Protein AF-A0A0R1RAK2-F1 (afdb_monomer_lite)

Sequence (147 aa):
MSTGKPKYICSAWFAIHRVLRYDESNNEKALLSGGGKMSERVFQYPFDKIYQLYLQKVTKKGRTQAELDNVLSWLTGYEQEILHASELPLQDFFAQAKMSPQATLITGVVCGVRVEKLEDPLMRQIREMDKVVDELAKGKAIEKIKR

Organism: NCBI:txid1423769

Structure (mmCIF, N/CA/C/O backbone):
data_AF-A0A0R1RAK2-F1
#
_entry.id   AF-A0A0R1RAK2-F1
#
loop_
_atom_site.group_PDB
_atom_site.id
_atom_site.type_symbol
_atom_site.label_atom_id
_atom_si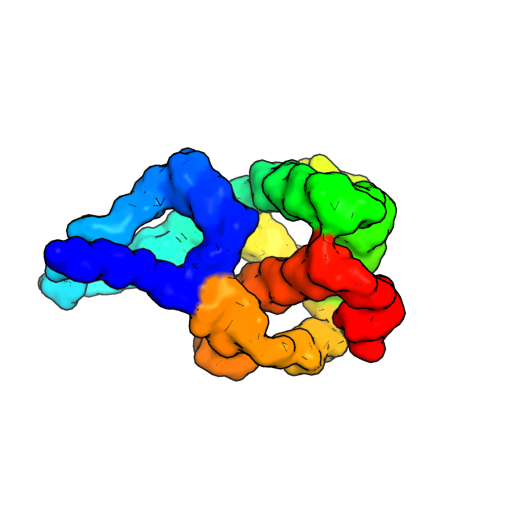te.label_alt_id
_atom_site.label_comp_id
_atom_site.label_asym_id
_atom_site.label_entity_id
_atom_site.label_seq_id
_atom_site.pdbx_PDB_ins_code
_atom_site.Cartn_x
_atom_site.Cartn_y
_atom_site.Cartn_z
_atom_site.occupancy
_atom_site.B_iso_or_equiv
_atom_site.auth_seq_id
_atom_site.auth_comp_id
_atom_site.auth_asym_id
_atom_site.auth_atom_id
_atom_site.pdbx_PDB_model_num
ATOM 1 N N . MET A 1 1 ? -29.084 -1.451 -23.886 1.00 35.59 1 MET A N 1
ATOM 2 C CA . MET A 1 1 ? -27.763 -2.011 -24.249 1.00 35.59 1 MET A CA 1
ATOM 3 C C . MET A 1 1 ? -26.904 -2.018 -22.999 1.00 35.59 1 MET A C 1
ATOM 5 O O . MET A 1 1 ? -26.628 -0.961 -22.449 1.00 35.59 1 MET A O 1
ATOM 9 N N . SER A 1 2 ? -26.633 -3.211 -22.472 1.00 31.66 2 SER A N 1
ATOM 10 C CA . SER A 1 2 ? -25.972 -3.422 -21.182 1.00 31.66 2 SER A CA 1
ATOM 11 C C . SER A 1 2 ? -24.512 -2.984 -21.268 1.00 31.66 2 SER A C 1
ATOM 13 O O . SER A 1 2 ? -23.695 -3.683 -21.861 1.00 31.66 2 SER A O 1
ATOM 15 N N . THR A 1 3 ? -24.177 -1.829 -20.691 1.00 36.69 3 THR A N 1
ATOM 16 C CA . THR A 1 3 ? -22.788 -1.401 -20.497 1.00 36.69 3 THR A CA 1
ATOM 17 C C . THR A 1 3 ? -22.180 -2.257 -19.390 1.00 36.69 3 THR A C 1
ATOM 19 O O . THR A 1 3 ? -22.186 -1.917 -18.207 1.00 36.69 3 THR A O 1
ATOM 22 N N . GLY A 1 4 ? -21.716 -3.446 -19.779 1.00 37.47 4 GLY A N 1
ATOM 23 C CA . GLY A 1 4 ? -20.958 -4.335 -18.913 1.00 37.47 4 GLY A CA 1
ATOM 24 C C . GLY A 1 4 ? -19.707 -3.610 -18.443 1.00 37.47 4 GLY A C 1
ATOM 25 O O . GLY A 1 4 ? -18.754 -3.463 -19.200 1.00 37.47 4 GLY A O 1
ATOM 26 N N . LYS A 1 5 ? -19.728 -3.121 -17.200 1.00 36.28 5 LYS A N 1
ATOM 27 C CA . LYS A 1 5 ? -18.541 -2.566 -16.553 1.00 36.28 5 LYS A CA 1
ATOM 28 C C . LYS A 1 5 ? -17.424 -3.623 -16.601 1.00 36.28 5 LYS A C 1
ATOM 30 O O . LYS A 1 5 ? -17.705 -4.786 -16.290 1.00 36.28 5 LYS A O 1
ATOM 35 N N . PRO A 1 6 ? -16.184 -3.246 -16.946 1.00 37.56 6 PRO A N 1
ATOM 36 C CA . PRO A 1 6 ? -15.047 -4.156 -16.910 1.00 37.56 6 PRO A CA 1
ATOM 37 C C . PRO A 1 6 ? -14.929 -4.751 -15.510 1.00 37.56 6 PRO A C 1
ATOM 39 O O . PRO A 1 6 ? -14.972 -4.041 -14.502 1.00 37.56 6 PRO A O 1
ATOM 42 N N . LYS A 1 7 ? -14.819 -6.077 -15.442 1.00 42.16 7 LYS A N 1
ATOM 43 C CA . LYS A 1 7 ? -14.961 -6.867 -14.212 1.00 42.16 7 LYS A CA 1
ATOM 44 C C . LYS A 1 7 ? -13.806 -6.709 -13.208 1.00 42.16 7 LYS A C 1
ATOM 46 O O . LYS A 1 7 ? -13.792 -7.450 -12.231 1.00 42.16 7 LYS A O 1
ATOM 51 N N . TYR A 1 8 ? -12.874 -5.765 -13.395 1.00 45.25 8 TYR A N 1
ATOM 52 C CA . TYR A 1 8 ? -11.555 -5.841 -12.752 1.00 45.25 8 TYR A CA 1
ATOM 53 C C . TYR A 1 8 ? -11.008 -4.584 -12.040 1.00 45.25 8 TYR A C 1
ATOM 55 O O . TYR A 1 8 ? -9.802 -4.474 -11.828 1.00 45.25 8 TYR A O 1
ATOM 63 N N . ILE A 1 9 ? -11.835 -3.607 -11.650 1.00 45.06 9 ILE A N 1
ATOM 64 C CA . ILE A 1 9 ? -11.293 -2.294 -11.246 1.00 45.06 9 ILE A CA 1
ATOM 65 C C . ILE A 1 9 ? -11.609 -1.964 -9.772 1.00 45.06 9 ILE A C 1
ATOM 67 O O . ILE A 1 9 ? -12.757 -1.719 -9.404 1.00 45.06 9 ILE A O 1
ATOM 71 N N . CYS A 1 10 ? -10.572 -1.962 -8.914 1.00 53.81 10 CYS A N 1
ATOM 72 C CA . CYS A 1 10 ? -10.606 -1.413 -7.544 1.00 53.81 10 CYS A CA 1
ATOM 73 C C . CYS A 1 10 ? -11.116 0.020 -7.577 1.00 53.81 10 CYS A C 1
ATOM 75 O O . CYS A 1 10 ? -10.747 0.737 -8.486 1.00 53.81 10 CYS A O 1
ATOM 77 N N . SER A 1 11 ? -11.787 0.534 -6.555 1.00 51.62 11 SER A N 1
ATOM 78 C CA . SER A 1 11 ? -12.101 1.971 -6.485 1.00 51.62 11 SER A CA 1
ATOM 79 C C . SER A 1 11 ? -10.857 2.877 -6.396 1.00 51.62 11 SER A C 1
ATOM 81 O O . SER A 1 11 ? -10.885 3.974 -6.949 1.00 51.62 11 SER A O 1
ATOM 83 N N . ALA A 1 12 ? -9.756 2.411 -5.789 1.00 55.34 12 ALA A N 1
ATOM 84 C CA . ALA A 1 12 ? -8.458 3.102 -5.839 1.00 55.34 12 ALA A CA 1
ATOM 85 C C . ALA A 1 12 ? -7.870 3.051 -7.258 1.00 55.34 12 ALA A C 1
ATOM 87 O O . ALA A 1 12 ? -7.593 4.088 -7.840 1.00 55.34 12 ALA A O 1
ATOM 88 N N . TRP A 1 13 ? -7.827 1.864 -7.866 1.00 58.91 13 TRP A N 1
ATOM 89 C CA . TRP A 1 13 ? -7.456 1.657 -9.269 1.00 58.91 13 TRP A CA 1
ATOM 90 C C . TRP A 1 13 ? -8.362 2.380 -10.275 1.00 58.91 13 TRP A C 1
ATOM 92 O O . TRP A 1 13 ? -7.907 2.721 -11.350 1.00 58.91 13 TRP A O 1
ATOM 102 N N . PHE A 1 14 ? -9.627 2.649 -9.943 1.00 55.66 14 PHE A N 1
ATOM 103 C CA . PHE A 1 14 ? -10.578 3.405 -10.762 1.00 55.66 14 PHE A CA 1
ATOM 104 C C . PHE A 1 14 ? -10.273 4.898 -10.674 1.00 55.66 14 PHE A C 1
ATOM 106 O O . PHE A 1 14 ? -10.386 5.603 -11.669 1.00 55.66 14 PHE A O 1
ATOM 113 N N . ALA A 1 15 ? -9.873 5.386 -9.494 1.00 53.16 15 ALA A N 1
ATOM 114 C CA . ALA A 1 15 ? -9.357 6.740 -9.327 1.00 53.16 15 ALA A CA 1
ATOM 115 C C . ALA A 1 15 ? -8.004 6.900 -10.038 1.00 53.16 15 ALA A C 1
ATOM 117 O O . ALA A 1 15 ? -7.839 7.859 -10.781 1.00 53.16 15 ALA A O 1
ATOM 118 N N . ILE A 1 16 ? -7.110 5.913 -9.915 1.00 54.78 16 ILE A N 1
ATOM 119 C CA . ILE A 1 16 ? -5.848 5.819 -10.661 1.00 54.78 16 ILE A CA 1
ATOM 120 C C . ILE A 1 16 ? -6.131 5.781 -12.174 1.00 54.78 16 ILE A C 1
ATOM 122 O O . ILE A 1 16 ? -5.623 6.631 -12.883 1.00 54.78 16 ILE A O 1
ATOM 126 N N . HIS A 1 17 ? -7.024 4.919 -12.681 1.00 53.03 17 HIS A N 1
ATOM 127 C CA . HIS A 1 17 ? -7.443 4.855 -14.097 1.00 53.03 17 HIS A CA 1
ATOM 128 C C . HIS A 1 17 ? -8.072 6.162 -14.595 1.00 53.03 17 HIS A C 1
ATOM 130 O O . HIS A 1 17 ? -7.806 6.580 -15.722 1.00 53.03 17 HIS A O 1
ATOM 136 N N . ARG A 1 18 ? -8.914 6.807 -13.776 1.00 50.28 18 ARG A N 1
ATOM 137 C CA . ARG A 1 18 ? -9.575 8.076 -14.113 1.00 50.28 18 ARG A CA 1
ATOM 138 C C . ARG A 1 18 ? -8.570 9.227 -14.186 1.00 50.28 18 ARG A C 1
ATOM 140 O O . ARG A 1 18 ? -8.702 10.068 -15.067 1.00 50.28 18 ARG A O 1
ATOM 147 N N . VAL A 1 19 ? -7.578 9.248 -13.295 1.00 42.50 19 VAL A N 1
ATOM 148 C CA . VAL A 1 19 ? -6.462 10.209 -13.315 1.00 42.50 19 VAL A CA 1
ATOM 149 C C . VAL A 1 19 ? -5.474 9.884 -14.446 1.00 42.50 19 VAL A C 1
ATOM 151 O O . VAL A 1 19 ? -4.931 10.799 -15.054 1.00 42.50 19 VAL A O 1
ATOM 154 N N . LEU A 1 20 ? -5.298 8.606 -14.795 1.00 42.88 20 LEU A N 1
ATOM 155 C CA . LEU A 1 20 ? -4.346 8.132 -15.805 1.00 42.88 20 LEU A CA 1
ATOM 156 C C . LEU A 1 20 ? -4.862 8.089 -17.250 1.00 42.88 20 LEU A C 1
ATOM 158 O O . LEU A 1 20 ? -4.080 7.756 -18.137 1.00 42.88 20 LEU A O 1
ATOM 162 N N . ARG A 1 21 ? -6.144 8.390 -17.518 1.00 43.50 21 ARG A N 1
ATOM 163 C CA . ARG A 1 21 ? -6.789 8.142 -18.830 1.00 43.50 21 ARG A CA 1
ATOM 164 C C . ARG A 1 21 ? -6.396 6.770 -19.411 1.00 43.50 21 ARG A C 1
ATOM 166 O O . ARG A 1 21 ? -5.935 6.671 -20.548 1.00 43.50 21 ARG A O 1
ATOM 173 N N . TYR A 1 22 ? -6.557 5.704 -18.628 1.00 43.03 22 TYR A N 1
ATOM 174 C CA . TYR A 1 22 ? -6.423 4.349 -19.162 1.00 43.03 22 TYR A CA 1
ATOM 175 C C . TYR A 1 22 ? -7.641 4.061 -20.049 1.00 43.03 22 TYR A C 1
ATOM 177 O O . TYR A 1 22 ? -8.718 3.719 -19.561 1.00 43.03 22 TYR A O 1
ATOM 185 N N . ASP A 1 23 ? -7.492 4.305 -21.346 1.00 37.62 23 ASP A N 1
ATOM 186 C CA . ASP A 1 23 ? -8.520 4.042 -22.344 1.00 37.62 23 ASP A CA 1
ATOM 187 C C . ASP A 1 23 ? -8.526 2.548 -22.698 1.00 37.62 23 ASP A C 1
ATOM 189 O O . ASP A 1 23 ? -7.694 2.068 -23.469 1.00 37.62 23 ASP A O 1
ATOM 193 N N . GLU A 1 24 ? -9.462 1.798 -22.113 1.00 45.72 24 GLU A N 1
ATOM 194 C CA . GLU A 1 24 ? -9.700 0.391 -22.461 1.00 45.72 24 GLU A CA 1
ATOM 195 C C . GLU A 1 24 ? -10.152 0.208 -23.924 1.00 45.72 24 GLU A C 1
ATOM 197 O O . GLU A 1 24 ? -9.999 -0.886 -24.468 1.00 45.72 24 GLU A O 1
ATOM 202 N N . SER A 1 25 ? -10.664 1.253 -24.591 1.00 37.72 25 SER A N 1
ATOM 203 C CA . SER A 1 25 ? -11.211 1.151 -25.953 1.00 37.72 25 SER A CA 1
ATOM 204 C C . SER A 1 25 ? -10.151 1.083 -27.059 1.00 37.72 25 SER A C 1
ATOM 206 O O . SER A 1 25 ? -10.474 0.753 -28.198 1.00 37.72 25 SER A O 1
ATOM 208 N N . ASN A 1 26 ? -8.871 1.300 -26.738 1.00 40.31 26 ASN A N 1
ATOM 209 C CA . ASN A 1 26 ? -7.781 1.216 -27.717 1.00 40.31 26 ASN A CA 1
ATOM 210 C C . ASN A 1 26 ? -7.122 -0.176 -27.803 1.00 40.31 26 ASN A C 1
ATOM 212 O O . ASN A 1 26 ? -6.194 -0.376 -28.588 1.00 40.31 26 ASN A O 1
ATOM 216 N N . ASN A 1 27 ? -7.591 -1.154 -27.016 1.00 45.84 27 ASN A N 1
ATOM 217 C CA . ASN A 1 27 ? -6.988 -2.491 -26.975 1.00 45.84 27 ASN A CA 1
ATOM 218 C C . ASN A 1 27 ? -7.465 -3.420 -28.109 1.00 45.84 27 ASN A C 1
ATOM 220 O O . ASN A 1 27 ? -6.762 -4.357 -28.473 1.00 45.84 27 ASN A O 1
ATOM 224 N N . GLU A 1 28 ? -8.611 -3.152 -28.742 1.00 42.09 28 GLU A N 1
ATOM 225 C CA . GLU A 1 28 ? -9.107 -4.040 -29.807 1.00 42.09 28 GLU A CA 1
ATOM 226 C C . GLU A 1 28 ? -8.311 -3.898 -31.122 1.00 42.09 28 GLU A C 1
ATOM 228 O O . GLU A 1 28 ? -8.270 -4.823 -31.929 1.00 42.09 28 GLU A O 1
ATOM 233 N N . LYS A 1 29 ? -7.578 -2.787 -31.314 1.00 39.28 29 LYS A N 1
ATOM 234 C CA . LYS A 1 29 ? -6.667 -2.589 -32.462 1.00 39.28 29 LYS A CA 1
ATOM 235 C C . LYS A 1 29 ? -5.195 -2.923 -32.187 1.00 39.28 29 LYS A C 1
ATOM 237 O O . LYS A 1 29 ? -4.410 -2.958 -33.132 1.00 39.28 29 LYS A O 1
ATOM 242 N N . ALA A 1 30 ? -4.805 -3.192 -30.940 1.00 37.25 30 ALA A N 1
ATOM 243 C CA . ALA A 1 30 ? -3.409 -3.457 -30.568 1.00 37.25 30 ALA A CA 1
ATOM 244 C C . ALA A 1 30 ? -2.998 -4.940 -30.692 1.00 37.25 30 ALA A C 1
ATOM 246 O O . ALA A 1 30 ? -1.815 -5.262 -30.608 1.00 37.25 30 ALA A O 1
ATOM 247 N N . LEU A 1 31 ? -3.948 -5.848 -30.934 1.00 43.91 31 LEU A N 1
ATOM 248 C CA . LEU A 1 31 ? -3.695 -7.294 -30.986 1.00 43.91 31 LEU A CA 1
ATOM 249 C C . LEU A 1 31 ? -3.081 -7.798 -32.304 1.00 43.91 31 LEU A C 1
ATOM 251 O O . LEU A 1 31 ? -2.710 -8.964 -32.387 1.00 43.91 31 LEU A O 1
ATOM 255 N N . LEU A 1 32 ? -2.923 -6.941 -33.319 1.00 44.16 32 LEU A N 1
ATOM 256 C CA . LEU A 1 32 ? -2.373 -7.336 -34.625 1.00 44.16 32 LEU A CA 1
ATOM 257 C C . LEU A 1 32 ? -0.929 -6.869 -34.878 1.00 44.16 32 LEU A C 1
ATOM 259 O O . LEU A 1 32 ? -0.415 -7.059 -35.975 1.00 44.16 32 LEU A O 1
ATOM 263 N N . SER A 1 33 ? -0.240 -6.298 -33.885 1.00 36.50 33 SER A N 1
ATOM 264 C CA . SER A 1 33 ? 1.170 -5.910 -34.036 1.00 36.50 33 SER A CA 1
ATOM 265 C C . SER A 1 33 ? 1.922 -5.938 -32.699 1.00 36.50 33 SER A C 1
ATOM 267 O O . SER A 1 33 ? 1.978 -4.931 -32.003 1.00 36.50 33 SER A O 1
ATOM 269 N N . GLY A 1 34 ? 2.514 -7.093 -32.373 1.00 37.97 34 GLY A N 1
ATOM 270 C CA . GLY A 1 34 ? 3.684 -7.284 -31.496 1.00 37.97 34 GLY A CA 1
ATOM 271 C C . GLY A 1 34 ? 3.856 -6.408 -30.238 1.00 37.97 34 GLY A C 1
ATOM 272 O O . GLY A 1 34 ? 4.356 -5.292 -30.324 1.00 37.97 34 GLY A O 1
ATOM 273 N N . GLY A 1 35 ? 3.612 -7.000 -29.059 1.00 36.03 35 GLY A N 1
ATOM 274 C CA . GLY A 1 35 ? 4.324 -6.688 -27.804 1.00 36.03 35 GLY A CA 1
ATOM 275 C C . GLY A 1 35 ? 3.770 -5.576 -26.888 1.00 36.03 35 GLY A C 1
ATOM 276 O O . GLY A 1 35 ? 4.046 -4.397 -27.074 1.00 36.03 35 GLY A O 1
ATOM 277 N N . GLY A 1 36 ? 3.070 -5.970 -25.815 1.00 43.22 36 GLY A N 1
ATOM 278 C CA . GLY A 1 36 ? 3.431 -5.605 -24.428 1.00 43.22 36 GLY A CA 1
ATOM 279 C C . GLY A 1 36 ? 3.295 -4.176 -23.863 1.00 43.22 36 GLY A C 1
ATOM 280 O O . GLY A 1 36 ? 3.750 -3.966 -22.750 1.00 43.22 36 GLY A O 1
ATOM 281 N N . LYS A 1 37 ? 2.680 -3.183 -24.519 1.00 43.56 37 LYS A N 1
ATOM 282 C CA . LYS A 1 37 ? 2.801 -1.766 -24.067 1.00 43.56 37 LYS A CA 1
ATOM 283 C C . LYS A 1 37 ? 1.882 -1.265 -22.931 1.00 43.56 37 LYS A C 1
ATOM 285 O O . LYS A 1 37 ? 2.060 -0.138 -22.468 1.00 43.56 37 LYS A O 1
ATOM 290 N N . MET A 1 38 ? 0.875 -2.021 -22.484 1.00 41.88 38 MET A N 1
ATOM 291 C CA . MET A 1 38 ? -0.128 -1.499 -21.526 1.00 41.88 38 MET A CA 1
ATOM 292 C C . MET A 1 38 ? 0.157 -1.823 -20.051 1.00 41.88 38 MET A C 1
ATOM 294 O O . MET A 1 38 ? -0.278 -1.063 -19.186 1.00 41.88 38 MET A O 1
ATOM 298 N N . S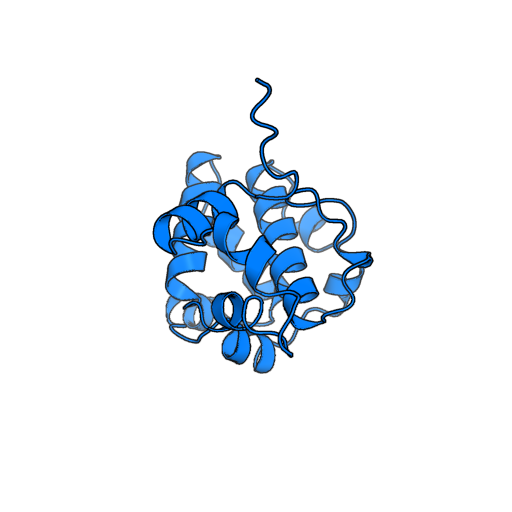ER A 1 39 ? 0.893 -2.899 -19.754 1.00 53.97 39 SER A N 1
ATOM 299 C CA . SER A 1 39 ? 1.400 -3.198 -18.403 1.00 53.97 39 SER A CA 1
ATOM 300 C C . SER A 1 39 ? 2.517 -2.229 -18.003 1.00 53.97 39 SER A C 1
ATOM 302 O O . SER A 1 39 ? 2.524 -1.725 -16.885 1.00 53.97 39 SER A O 1
ATOM 304 N N . GLU A 1 40 ? 3.378 -1.852 -18.951 1.00 58.31 40 GLU A N 1
ATOM 305 C CA . GLU A 1 40 ? 4.505 -0.936 -18.722 1.00 58.31 40 GLU A CA 1
ATOM 306 C C . GLU A 1 40 ? 4.071 0.434 -18.177 1.00 58.31 40 GLU A C 1
ATOM 308 O O . GLU A 1 40 ? 4.703 0.975 -17.274 1.00 58.31 40 GLU A O 1
ATOM 313 N N . ARG A 1 41 ? 2.947 0.988 -18.652 1.00 65.94 41 ARG A N 1
ATOM 314 C CA . ARG A 1 41 ? 2.451 2.296 -18.176 1.00 65.94 41 ARG A CA 1
ATOM 315 C C . ARG A 1 41 ? 2.017 2.283 -16.717 1.00 65.94 41 ARG A C 1
ATOM 317 O O . ARG A 1 41 ? 2.141 3.294 -16.035 1.00 65.94 41 ARG A O 1
ATOM 324 N N . VAL A 1 42 ? 1.482 1.156 -16.257 1.00 68.38 42 VAL A N 1
ATOM 325 C CA . VAL A 1 42 ? 1.083 0.979 -14.860 1.00 68.38 42 VAL A CA 1
ATOM 326 C C . VAL A 1 42 ? 2.319 0.966 -13.964 1.00 68.38 42 VAL A C 1
ATOM 328 O O . VAL A 1 42 ? 2.318 1.584 -12.905 1.00 68.38 42 VAL A O 1
ATOM 331 N N . PHE A 1 43 ? 3.385 0.306 -14.412 1.00 79.38 43 PHE A N 1
ATOM 332 C CA . PHE A 1 43 ? 4.629 0.171 -13.660 1.00 79.38 43 PHE A CA 1
ATOM 333 C C . PHE A 1 43 ? 5.401 1.487 -13.522 1.00 79.38 43 PHE A C 1
ATOM 335 O O . PHE A 1 43 ? 6.112 1.680 -12.543 1.00 79.38 43 PHE A O 1
ATOM 342 N N . GLN A 1 44 ? 5.220 2.411 -14.464 1.00 82.81 44 GLN A N 1
ATOM 343 C CA . GLN A 1 44 ? 5.855 3.731 -14.453 1.00 82.81 44 GLN A CA 1
ATOM 344 C C . GLN A 1 44 ? 5.109 4.766 -13.598 1.00 82.81 44 GLN A C 1
ATOM 346 O O . GLN A 1 44 ? 5.514 5.925 -13.534 1.00 82.81 44 GLN A O 1
ATOM 351 N N . TYR A 1 45 ? 4.000 4.390 -12.953 1.00 82.31 45 TYR A N 1
ATOM 352 C CA . TYR A 1 45 ? 3.239 5.350 -12.166 1.00 82.31 45 TYR A CA 1
ATOM 353 C C . TYR A 1 45 ? 3.947 5.680 -10.841 1.00 82.31 45 TYR A C 1
ATOM 355 O O . TYR A 1 45 ? 4.369 4.745 -10.154 1.00 82.31 45 TYR A O 1
ATOM 363 N N . PRO A 1 46 ? 4.045 6.967 -10.457 1.00 86.38 46 PRO A N 1
ATOM 364 C CA . PRO A 1 46 ? 4.678 7.366 -9.204 1.00 86.38 46 PRO A CA 1
ATOM 365 C C . PRO A 1 46 ? 3.966 6.797 -7.971 1.00 86.38 46 PRO A C 1
ATOM 367 O O . PRO A 1 46 ? 2.732 6.857 -7.861 1.00 86.38 46 PRO A O 1
ATOM 370 N N . PHE A 1 47 ? 4.745 6.256 -7.033 1.00 89.62 47 PHE A N 1
ATOM 371 C CA . PHE A 1 47 ? 4.225 5.668 -5.801 1.00 89.62 47 PHE A CA 1
ATOM 372 C C . PHE A 1 47 ? 3.528 6.701 -4.904 1.00 89.62 47 PHE A C 1
ATOM 374 O O . PHE A 1 47 ? 2.452 6.405 -4.381 1.00 89.62 47 PHE A O 1
ATOM 381 N N . ASP A 1 48 ? 4.064 7.921 -4.786 1.00 90.31 48 ASP A N 1
ATOM 382 C CA . ASP A 1 48 ? 3.491 9.009 -3.978 1.00 90.31 48 ASP A CA 1
ATOM 383 C C . ASP A 1 48 ? 2.003 9.247 -4.295 1.00 90.31 48 ASP A C 1
ATOM 385 O O . ASP A 1 48 ? 1.164 9.352 -3.396 1.00 90.31 48 ASP A O 1
ATOM 389 N N . LYS A 1 49 ? 1.632 9.249 -5.582 1.00 87.56 49 LYS A N 1
ATOM 390 C CA . LYS A 1 49 ? 0.242 9.438 -6.017 1.00 87.56 49 LYS A CA 1
ATOM 391 C C . LYS A 1 49 ? -0.649 8.281 -5.585 1.00 87.56 49 LYS A C 1
ATOM 393 O O . LYS A 1 49 ? -1.788 8.510 -5.173 1.00 87.56 49 LYS A O 1
ATOM 398 N N . ILE A 1 50 ? -0.149 7.049 -5.649 1.00 87.75 50 ILE A N 1
ATOM 399 C CA . ILE A 1 50 ? -0.882 5.861 -5.187 1.00 87.75 50 ILE A CA 1
ATOM 400 C C . ILE A 1 50 ? -1.062 5.911 -3.679 1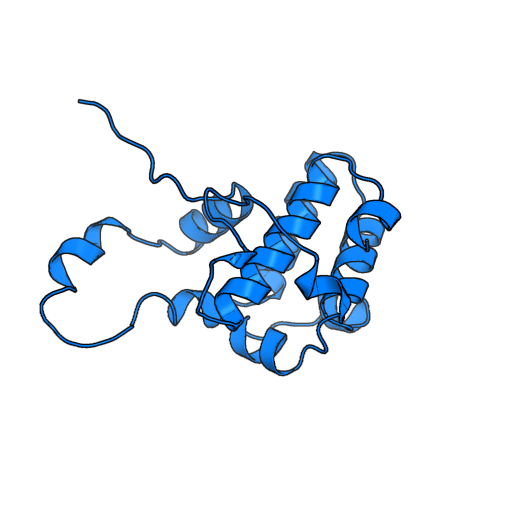.00 87.75 50 ILE A C 1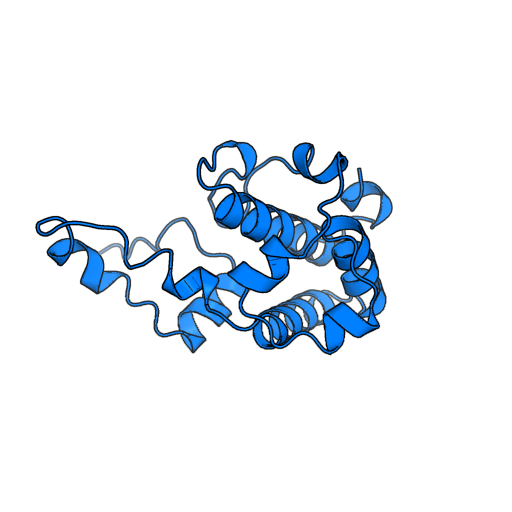
ATOM 402 O O . ILE A 1 50 ? -2.176 5.710 -3.190 1.00 87.75 50 ILE A O 1
ATOM 406 N N . TYR A 1 51 ? 0.009 6.219 -2.956 1.00 91.31 51 TYR A N 1
ATOM 407 C CA . TYR A 1 51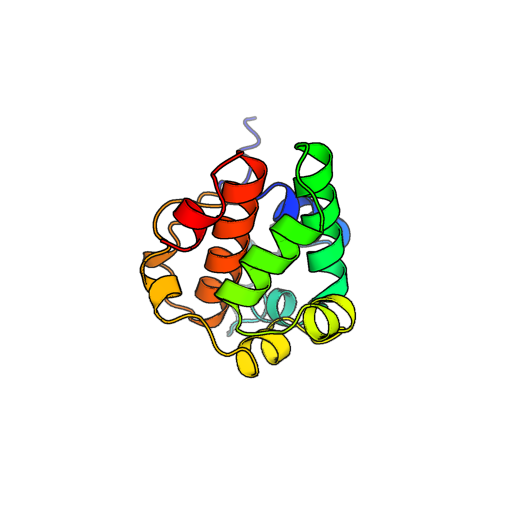 ? -0.003 6.329 -1.509 1.00 91.31 51 TYR A CA 1
ATOM 408 C C . TYR A 1 51 ? -1.064 7.335 -1.042 1.00 91.31 51 TYR A C 1
ATOM 410 O O . TYR A 1 51 ? -1.908 7.000 -0.209 1.00 91.31 51 TYR A O 1
ATOM 418 N N . GLN A 1 52 ? -1.130 8.521 -1.660 1.00 91.00 52 GLN A N 1
ATOM 419 C CA . GLN A 1 52 ? -2.162 9.517 -1.346 1.00 91.00 52 GLN A CA 1
ATOM 420 C C . GLN A 1 52 ? -3.587 8.997 -1.599 1.00 91.00 52 GLN A C 1
ATOM 422 O O . GLN A 1 52 ? -4.501 9.252 -0.809 1.00 91.00 52 GLN A O 1
ATOM 427 N N . LEU A 1 53 ? -3.805 8.225 -2.667 1.00 88.06 53 LEU A N 1
ATOM 428 C CA . LEU A 1 53 ? -5.112 7.625 -2.953 1.00 88.06 53 LEU A CA 1
ATOM 429 C C . LEU A 1 53 ? -5.483 6.525 -1.950 1.00 88.06 53 LEU A C 1
ATOM 431 O O . LEU A 1 53 ? -6.653 6.414 -1.564 1.00 88.06 53 LEU A O 1
ATOM 435 N N . TYR A 1 54 ? -4.513 5.734 -1.490 1.00 90.56 54 TYR A N 1
ATOM 436 C CA . TYR A 1 54 ? -4.722 4.771 -0.411 1.00 90.56 54 TYR A CA 1
ATOM 437 C C . TYR A 1 54 ? -5.032 5.463 0.907 1.00 90.56 54 TYR A C 1
ATOM 439 O O . TYR A 1 54 ? -6.020 5.097 1.547 1.00 90.56 54 TYR A O 1
ATOM 447 N N . LEU A 1 55 ? -4.287 6.510 1.259 1.00 92.69 55 LEU A N 1
ATOM 448 C CA . LEU A 1 55 ? -4.531 7.307 2.455 1.00 92.69 55 LEU A CA 1
ATOM 449 C C . LEU A 1 55 ? -5.954 7.878 2.455 1.00 92.69 55 LEU A C 1
ATOM 451 O O . LEU A 1 55 ? -6.702 7.712 3.419 1.00 92.69 55 LEU A O 1
ATOM 455 N N . GLN A 1 56 ? -6.394 8.458 1.338 1.00 88.75 56 GLN A N 1
ATOM 456 C CA . GLN A 1 56 ? -7.773 8.929 1.188 1.00 88.75 56 GLN A CA 1
ATOM 457 C C . GLN A 1 56 ? -8.804 7.796 1.298 1.00 88.75 56 GLN A C 1
ATOM 459 O O . GLN A 1 56 ? -9.888 7.998 1.847 1.00 88.75 56 GLN A O 1
ATOM 464 N N . LYS A 1 57 ? -8.509 6.602 0.768 1.00 86.75 57 LYS A N 1
ATOM 465 C CA . LYS A 1 57 ? -9.412 5.442 0.847 1.00 86.75 57 LYS A CA 1
ATOM 466 C C . LYS A 1 57 ? -9.585 4.978 2.293 1.00 86.75 57 LYS A C 1
ATOM 468 O O . LYS A 1 57 ? -10.722 4.760 2.709 1.00 86.75 57 LYS A O 1
ATOM 473 N N . VAL A 1 58 ? -8.491 4.815 3.035 1.00 89.75 58 VAL A N 1
ATOM 474 C CA . VAL A 1 58 ? -8.521 4.289 4.409 1.00 89.75 58 VAL A CA 1
ATOM 475 C C . VAL A 1 58 ? -9.092 5.321 5.386 1.00 89.75 58 VAL A C 1
ATOM 477 O O . VAL A 1 58 ? -9.952 4.975 6.193 1.00 89.75 58 VAL A O 1
ATOM 480 N N . THR A 1 59 ? -8.754 6.606 5.230 1.00 91.25 59 THR A N 1
ATOM 481 C CA . THR A 1 59 ? -9.301 7.697 6.064 1.00 91.25 59 THR A CA 1
ATOM 482 C C . THR A 1 59 ? -10.804 7.871 5.877 1.00 91.25 59 THR A C 1
ATOM 484 O O . THR A 1 59 ? -11.541 7.957 6.857 1.00 91.25 59 THR A O 1
ATOM 487 N N . LYS A 1 60 ? -11.313 7.775 4.639 1.00 88.25 60 LYS A N 1
ATOM 488 C CA . LYS A 1 60 ? -12.765 7.733 4.362 1.00 88.25 60 LYS A CA 1
ATOM 489 C C . LYS A 1 60 ? -13.482 6.539 5.001 1.00 88.25 60 LYS A C 1
ATOM 491 O O . LYS A 1 60 ? -14.709 6.526 5.061 1.00 88.25 60 LYS A O 1
ATOM 496 N N . LYS A 1 61 ? -12.741 5.516 5.427 1.00 89.69 61 LYS A N 1
ATOM 497 C CA . LYS A 1 61 ? -13.253 4.322 6.112 1.00 89.69 61 LYS A CA 1
ATOM 498 C C . LYS A 1 61 ? -12.952 4.320 7.613 1.00 89.69 61 LYS A C 1
ATOM 500 O O . LYS A 1 61 ? -13.150 3.295 8.255 1.00 89.69 61 LYS A O 1
ATOM 505 N N . GLY A 1 62 ? -12.526 5.458 8.166 1.00 91.62 62 GLY A N 1
ATOM 506 C CA . GLY A 1 62 ? -12.274 5.625 9.599 1.00 91.62 62 GLY A CA 1
ATOM 507 C C . GLY A 1 62 ? -10.958 5.013 10.078 1.00 91.62 62 GLY A C 1
ATOM 508 O O . GLY A 1 62 ? -10.803 4.784 11.272 1.00 91.62 62 GLY A O 1
ATOM 509 N N . ARG A 1 63 ? -10.032 4.720 9.161 1.00 95.94 63 ARG A N 1
ATOM 510 C CA . ARG A 1 63 ? -8.681 4.237 9.470 1.00 95.94 63 ARG A CA 1
ATOM 511 C C . ARG A 1 63 ? -7.668 5.375 9.411 1.00 95.94 63 ARG A C 1
ATOM 513 O O . ARG A 1 63 ? -7.918 6.403 8.783 1.00 95.94 63 ARG A O 1
ATOM 520 N N . THR A 1 64 ? -6.528 5.195 10.062 1.00 96.31 64 THR A N 1
ATOM 521 C CA . THR A 1 64 ? -5.493 6.230 10.188 1.00 96.31 64 THR A CA 1
ATOM 522 C C . THR A 1 64 ? -4.332 6.016 9.221 1.00 96.31 64 THR A C 1
ATOM 524 O O . THR A 1 64 ? -4.135 4.923 8.687 1.00 96.31 64 THR A O 1
ATOM 527 N N . GLN A 1 65 ? -3.539 7.070 9.017 1.00 96.12 65 GLN A N 1
ATOM 528 C CA . GLN A 1 65 ? -2.289 6.990 8.264 1.00 96.12 65 GLN A CA 1
ATOM 529 C C . GLN A 1 65 ? -1.318 5.982 8.890 1.00 96.12 65 GLN A C 1
ATOM 531 O O . GLN A 1 65 ? -0.792 5.132 8.185 1.00 96.12 65 GLN A O 1
ATOM 536 N N . ALA A 1 66 ? -1.174 6.000 10.218 1.00 96.12 66 ALA A N 1
ATOM 537 C CA . ALA A 1 66 ? -0.292 5.081 10.932 1.00 96.12 66 ALA A CA 1
ATOM 538 C C . ALA A 1 66 ? -0.661 3.605 10.703 1.00 96.12 66 ALA A C 1
ATOM 540 O O . ALA A 1 66 ? 0.219 2.756 10.604 1.00 96.12 66 ALA A O 1
ATOM 541 N N . GLU A 1 67 ? -1.954 3.281 10.583 1.00 95.69 67 GLU A N 1
ATOM 542 C CA . GLU A 1 67 ? -2.386 1.916 10.259 1.00 95.69 67 GLU A CA 1
ATOM 543 C C . GLU A 1 67 ? -2.021 1.518 8.820 1.00 95.69 67 GLU A C 1
ATOM 545 O O . GLU A 1 67 ? -1.654 0.367 8.579 1.00 95.69 67 GLU A O 1
ATOM 550 N N . LEU A 1 68 ? -2.114 2.455 7.870 1.00 95.94 68 LEU A N 1
ATOM 551 C CA . LEU A 1 68 ? -1.700 2.232 6.483 1.00 95.94 68 LEU A CA 1
ATOM 552 C C . LEU A 1 68 ? -0.189 2.021 6.392 1.00 95.94 68 LEU A C 1
ATOM 554 O O . LEU A 1 68 ? 0.242 1.027 5.813 1.00 95.94 68 LEU A O 1
ATOM 558 N N . ASP A 1 69 ? 0.584 2.913 7.007 1.00 96.50 69 ASP A N 1
ATOM 559 C CA . ASP A 1 69 ? 2.042 2.840 7.062 1.00 96.50 69 ASP A CA 1
ATOM 560 C C . ASP A 1 69 ? 2.493 1.516 7.667 1.00 96.50 69 ASP A C 1
ATOM 562 O O . ASP A 1 69 ? 3.301 0.806 7.087 1.00 96.50 69 ASP A O 1
ATOM 566 N N . ASN A 1 70 ? 1.886 1.107 8.779 1.00 96.19 70 ASN A N 1
ATOM 567 C CA . ASN A 1 70 ? 2.220 -0.141 9.452 1.00 96.19 70 ASN A CA 1
ATOM 568 C C . ASN A 1 70 ? 2.012 -1.384 8.560 1.00 96.19 70 ASN A C 1
ATOM 570 O O . ASN A 1 70 ? 2.822 -2.315 8.583 1.00 96.19 70 ASN A O 1
ATOM 574 N N . VAL A 1 71 ? 0.937 -1.400 7.766 1.00 96.06 71 VAL A N 1
ATOM 575 C CA . VAL A 1 71 ? 0.648 -2.490 6.823 1.00 96.06 71 VAL A CA 1
ATOM 576 C C . VAL A 1 71 ? 1.585 -2.448 5.615 1.00 96.06 71 VAL A C 1
ATOM 578 O O . VAL A 1 71 ? 2.081 -3.496 5.204 1.00 96.06 71 VAL A O 1
ATOM 581 N N . LEU A 1 72 ? 1.842 -1.265 5.050 1.00 95.56 72 LEU A N 1
ATOM 582 C CA . LEU A 1 72 ? 2.733 -1.116 3.898 1.00 95.56 72 LEU A CA 1
ATOM 583 C C . LEU A 1 72 ? 4.188 -1.413 4.268 1.00 95.56 72 LEU A C 1
ATOM 585 O O . LEU A 1 72 ? 4.830 -2.177 3.557 1.00 95.56 72 LEU A O 1
ATOM 589 N N . SER A 1 73 ? 4.667 -0.922 5.412 1.00 95.69 73 SER A N 1
ATOM 590 C CA . SER A 1 73 ? 5.999 -1.221 5.942 1.00 95.69 73 SER A CA 1
ATOM 591 C C . SER A 1 73 ? 6.204 -2.713 6.154 1.00 95.69 73 SER A C 1
ATOM 593 O O . SER A 1 73 ? 7.232 -3.254 5.755 1.00 95.69 73 SER A O 1
ATOM 595 N N . TRP A 1 74 ? 5.211 -3.409 6.720 1.00 95.94 74 TRP A N 1
ATOM 596 C CA . TRP A 1 74 ? 5.271 -4.866 6.821 1.00 95.94 74 TRP A CA 1
ATOM 597 C C . TRP A 1 74 ? 5.329 -5.526 5.441 1.00 95.94 74 TRP A C 1
ATOM 599 O O . TRP A 1 74 ? 6.114 -6.448 5.258 1.00 95.94 74 TRP A O 1
ATOM 609 N N . LEU A 1 75 ? 4.532 -5.068 4.471 1.00 95.81 75 LEU A N 1
ATOM 610 C CA . LEU A 1 75 ? 4.475 -5.694 3.152 1.00 95.81 75 LEU A CA 1
ATOM 611 C C . LEU A 1 75 ? 5.772 -5.506 2.353 1.00 95.81 75 LEU A C 1
ATOM 613 O O . LEU A 1 75 ? 6.253 -6.472 1.766 1.00 95.81 75 LEU A O 1
ATOM 617 N N . THR A 1 76 ? 6.302 -4.283 2.301 1.00 94.81 76 THR A N 1
ATOM 618 C CA . THR A 1 76 ? 7.402 -3.887 1.403 1.00 94.81 76 THR A CA 1
ATOM 619 C C . THR A 1 76 ? 8.767 -3.856 2.087 1.00 94.81 76 THR A C 1
ATOM 621 O O . THR A 1 76 ? 9.783 -3.719 1.405 1.00 94.81 76 THR A O 1
ATOM 624 N N . GLY A 1 77 ? 8.803 -3.930 3.421 1.00 94.00 77 GLY A N 1
ATOM 625 C CA . GLY A 1 77 ? 10.022 -3.799 4.218 1.00 94.00 77 GLY A CA 1
ATOM 626 C C . GLY A 1 77 ? 10.577 -2.373 4.281 1.00 94.00 77 GLY A C 1
ATOM 627 O O . GLY A 1 77 ? 11.745 -2.200 4.622 1.00 94.00 77 GLY A O 1
ATOM 628 N N . TYR A 1 78 ? 9.778 -1.364 3.919 1.00 95.00 78 TYR A N 1
ATOM 629 C CA . TYR A 1 78 ? 10.184 0.042 3.976 1.00 95.00 78 TYR A CA 1
ATOM 630 C C . TYR A 1 78 ? 9.801 0.698 5.296 1.00 95.00 78 TYR A C 1
ATOM 632 O O . TYR A 1 78 ? 8.724 0.449 5.835 1.00 95.00 78 TYR A O 1
ATOM 640 N N . GLU A 1 79 ? 10.650 1.607 5.762 1.00 92.62 79 GLU A N 1
ATOM 641 C CA . GLU A 1 79 ? 10.316 2.519 6.854 1.00 92.62 79 GLU A CA 1
ATOM 642 C C . GLU A 1 79 ? 9.328 3.600 6.387 1.00 92.62 79 GLU A C 1
ATOM 644 O O . GLU A 1 79 ? 9.193 3.875 5.188 1.00 92.62 79 GLU A O 1
ATOM 649 N N . GLN A 1 80 ? 8.628 4.217 7.337 1.00 91.88 80 GLN A N 1
ATOM 650 C CA . GLN A 1 80 ? 7.546 5.172 7.063 1.00 91.88 80 GLN A CA 1
ATOM 651 C C . GLN A 1 80 ? 8.046 6.391 6.278 1.00 91.88 80 GLN A C 1
ATOM 653 O O . GLN A 1 80 ? 7.388 6.850 5.346 1.00 91.88 80 GLN A O 1
ATOM 658 N N . GLU A 1 81 ? 9.254 6.859 6.586 1.00 90.50 81 GLU A N 1
ATOM 659 C CA . GLU A 1 81 ? 9.896 7.987 5.915 1.00 9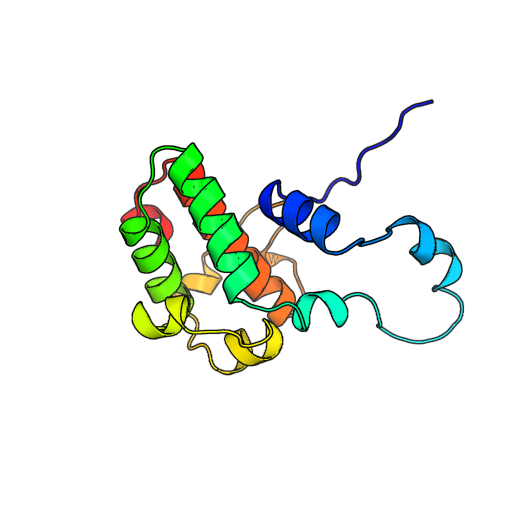0.50 81 GLU A CA 1
ATOM 660 C C . GLU A 1 81 ? 10.111 7.700 4.426 1.00 90.50 81 GLU A C 1
ATOM 662 O O . GLU A 1 81 ? 9.896 8.574 3.585 1.00 90.50 81 GLU A O 1
ATOM 667 N N . ILE A 1 82 ? 10.479 6.459 4.084 1.00 91.56 82 ILE A N 1
ATOM 668 C CA . ILE A 1 82 ? 10.666 6.040 2.691 1.00 91.56 82 ILE A CA 1
ATOM 669 C C . ILE A 1 82 ? 9.313 5.973 1.985 1.00 91.56 82 ILE A C 1
ATOM 671 O O . ILE A 1 82 ? 9.193 6.452 0.860 1.00 91.56 82 ILE A O 1
ATOM 675 N N . LEU A 1 83 ? 8.282 5.431 2.640 1.00 91.75 83 LEU A N 1
ATOM 676 C CA . LEU A 1 83 ? 6.932 5.379 2.072 1.00 91.75 83 LEU A CA 1
ATOM 677 C C . LEU A 1 83 ? 6.387 6.780 1.762 1.00 91.75 83 LEU A C 1
ATOM 679 O O . LEU A 1 83 ? 5.713 6.964 0.751 1.00 91.75 83 LEU A O 1
ATOM 683 N N . HIS A 1 84 ? 6.683 7.776 2.599 1.00 90.69 84 HIS A N 1
ATOM 684 C CA . HIS A 1 84 ? 6.171 9.139 2.414 1.00 90.69 84 HIS A CA 1
ATOM 685 C C . HIS A 1 84 ? 6.977 9.954 1.399 1.00 90.69 84 HIS A C 1
ATOM 687 O O . HIS A 1 84 ? 6.404 10.820 0.742 1.00 90.69 84 HIS A O 1
ATOM 693 N N . ALA A 1 85 ? 8.278 9.682 1.263 1.00 88.25 85 ALA A N 1
ATOM 694 C CA . ALA A 1 85 ? 9.175 10.408 0.362 1.00 88.25 85 ALA A CA 1
ATOM 695 C C . ALA A 1 85 ? 9.354 9.749 -1.019 1.00 88.25 85 ALA A C 1
ATOM 697 O O . ALA A 1 85 ? 9.995 10.330 -1.894 1.00 88.25 85 ALA A O 1
ATOM 698 N N . SER A 1 86 ? 8.846 8.529 -1.229 1.00 89.31 86 SER A N 1
ATOM 699 C CA . SER A 1 86 ? 9.089 7.800 -2.475 1.00 89.31 86 SER A CA 1
ATOM 700 C C . SER A 1 86 ? 8.268 8.351 -3.643 1.00 89.31 86 SER A C 1
ATOM 702 O O . SER A 1 86 ? 7.072 8.098 -3.777 1.00 89.31 86 SER A O 1
ATOM 704 N N . GLU A 1 87 ? 8.959 9.046 -4.541 1.00 90.75 87 GLU A N 1
ATOM 705 C CA . GLU A 1 87 ? 8.459 9.450 -5.862 1.00 90.75 87 GLU A CA 1
ATOM 706 C C . GLU A 1 87 ? 8.802 8.418 -6.952 1.00 90.75 87 GLU A C 1
ATOM 708 O O . GLU A 1 87 ? 8.602 8.664 -8.143 1.00 90.75 87 GLU A O 1
ATOM 713 N N . LEU A 1 88 ? 9.337 7.256 -6.556 1.00 89.88 88 LEU A N 1
ATOM 714 C CA . LEU A 1 88 ? 9.760 6.221 -7.491 1.00 89.88 88 LEU A CA 1
ATOM 715 C C . LEU A 1 88 ? 8.564 5.691 -8.294 1.00 89.88 88 LEU A C 1
ATOM 717 O O . LEU A 1 88 ? 7.462 5.548 -7.747 1.00 89.88 88 LEU A O 1
ATOM 721 N N . PRO A 1 89 ? 8.768 5.337 -9.574 1.00 88.75 89 PRO A N 1
ATOM 722 C CA . PRO A 1 89 ? 7.781 4.551 -10.293 1.00 88.75 89 PRO A CA 1
ATOM 723 C C . PRO A 1 89 ? 7.596 3.202 -9.587 1.00 88.75 89 PRO A C 1
ATOM 725 O O . PRO A 1 89 ? 8.539 2.655 -9.011 1.00 88.75 89 PRO A O 1
ATOM 728 N N . LEU A 1 90 ? 6.386 2.640 -9.647 1.00 86.44 90 LEU A N 1
ATOM 729 C CA . LEU A 1 90 ? 6.059 1.353 -9.022 1.00 86.44 90 LEU A CA 1
ATOM 730 C C . LEU A 1 90 ? 7.064 0.240 -9.344 1.00 86.44 90 LEU A C 1
ATOM 732 O O . LEU A 1 90 ? 7.360 -0.577 -8.476 1.00 86.44 90 LEU A O 1
ATOM 736 N N . GLN A 1 91 ? 7.586 0.211 -10.571 1.00 88.31 91 GLN A N 1
ATOM 737 C CA . GLN A 1 91 ? 8.616 -0.737 -10.984 1.00 88.31 91 GLN A CA 1
ATOM 738 C C . GLN A 1 91 ? 9.851 -0.656 -10.088 1.00 88.31 91 GLN A C 1
ATOM 740 O O . GLN A 1 91 ? 10.268 -1.667 -9.528 1.00 88.31 91 GLN A O 1
ATOM 745 N N . ASP A 1 92 ? 10.407 0.543 -9.932 1.00 91.56 92 ASP A N 1
ATOM 746 C CA . ASP A 1 92 ? 11.637 0.761 -9.173 1.00 91.56 92 ASP A CA 1
ATOM 747 C C . ASP A 1 92 ? 11.382 0.660 -7.670 1.00 91.56 92 ASP A C 1
ATOM 749 O O . ASP A 1 92 ? 12.223 0.143 -6.936 1.00 91.56 92 ASP A O 1
ATOM 753 N N . PHE A 1 93 ? 10.199 1.089 -7.223 1.00 93.06 93 PHE A N 1
ATOM 754 C CA . PHE A 1 93 ? 9.743 0.920 -5.849 1.00 93.06 93 PHE A CA 1
ATOM 755 C C . PHE A 1 93 ? 9.720 -0.562 -5.452 1.00 93.06 93 PHE A C 1
ATOM 757 O O . PHE A 1 93 ? 10.325 -0.948 -4.456 1.00 93.06 93 PHE A O 1
ATOM 764 N N . PHE A 1 94 ? 9.075 -1.423 -6.246 1.00 91.81 94 PHE A N 1
ATOM 765 C CA . PHE A 1 94 ? 9.000 -2.854 -5.940 1.00 91.81 94 PHE A CA 1
ATOM 766 C C . PHE A 1 94 ? 10.291 -3.616 -6.250 1.00 91.81 94 PHE A C 1
ATOM 768 O O . PHE A 1 94 ? 10.558 -4.623 -5.597 1.00 91.81 94 PHE A O 1
ATOM 775 N N . ALA A 1 95 ? 11.113 -3.138 -7.188 1.00 92.38 95 ALA A N 1
ATOM 776 C CA . ALA A 1 95 ? 12.439 -3.703 -7.435 1.00 92.38 95 ALA A CA 1
ATOM 777 C C . ALA A 1 95 ? 13.385 -3.510 -6.237 1.00 92.38 95 ALA A C 1
ATOM 779 O O . ALA A 1 95 ? 14.250 -4.350 -5.993 1.00 92.38 95 ALA A O 1
ATOM 780 N N . GLN A 1 96 ? 13.218 -2.416 -5.491 1.00 92.56 96 GLN A N 1
ATOM 781 C CA . GLN A 1 96 ? 14.002 -2.111 -4.293 1.00 92.56 96 GLN A CA 1
ATOM 782 C C . GLN A 1 96 ? 13.341 -2.609 -2.994 1.00 92.56 96 GLN A C 1
ATOM 784 O O . GLN A 1 96 ? 14.011 -2.703 -1.962 1.00 92.56 96 GLN A O 1
ATOM 789 N N . ALA A 1 97 ? 12.048 -2.941 -3.032 1.00 92.62 97 ALA A N 1
ATOM 790 C CA . ALA A 1 97 ? 11.305 -3.433 -1.881 1.00 92.62 97 ALA A CA 1
ATOM 791 C C . ALA A 1 97 ? 11.776 -4.830 -1.447 1.00 92.62 97 ALA A C 1
ATOM 793 O O . ALA A 1 97 ? 11.980 -5.739 -2.255 1.00 92.62 97 ALA A O 1
ATOM 794 N N . LYS A 1 98 ? 11.858 -5.036 -0.132 1.00 93.50 98 LYS A N 1
ATOM 795 C CA . LYS A 1 98 ? 12.068 -6.356 0.471 1.00 93.50 98 LYS A CA 1
ATOM 796 C C . LYS A 1 98 ? 10.720 -6.904 0.907 1.00 93.50 98 LYS A C 1
ATOM 798 O O . LYS A 1 98 ? 10.313 -6.737 2.053 1.00 93.50 98 LYS A O 1
ATOM 803 N N . MET A 1 99 ? 10.025 -7.541 -0.034 1.00 92.44 99 MET A N 1
ATOM 804 C CA . MET A 1 99 ? 8.698 -8.099 0.223 1.00 92.44 99 MET A CA 1
ATOM 805 C C . MET A 1 99 ? 8.715 -9.070 1.407 1.00 92.44 99 MET A C 1
ATOM 807 O O . MET A 1 99 ? 9.598 -9.926 1.509 1.00 92.44 99 MET A O 1
ATOM 811 N N . SER A 1 100 ? 7.710 -8.968 2.276 1.00 91.19 100 SER A N 1
ATOM 812 C CA . SER A 1 100 ? 7.539 -9.902 3.389 1.00 91.19 100 SER A CA 1
ATOM 813 C C . SER A 1 100 ? 7.435 -11.349 2.888 1.00 91.19 100 SER A C 1
ATOM 815 O O . SER A 1 100 ? 6.688 -11.611 1.941 1.00 91.19 100 SER A O 1
ATOM 817 N N . PRO A 1 101 ? 8.082 -12.330 3.548 1.00 90.81 101 PRO A N 1
ATOM 818 C CA . PRO A 1 101 ? 7.898 -13.748 3.225 1.00 90.81 101 PRO A CA 1
ATOM 819 C C . PRO A 1 101 ? 6.427 -14.190 3.300 1.00 90.81 101 PRO A C 1
ATOM 821 O O . PRO A 1 101 ? 5.976 -15.046 2.534 1.00 90.81 101 PRO A O 1
ATOM 824 N N . GLN A 1 102 ? 5.660 -13.560 4.195 1.00 91.12 102 GLN A N 1
ATOM 825 C CA . GLN A 1 102 ? 4.232 -13.808 4.385 1.00 91.12 102 GLN A CA 1
ATOM 826 C C . GLN A 1 102 ? 3.362 -13.193 3.275 1.00 91.12 102 GLN A C 1
ATOM 828 O O . GLN A 1 102 ? 2.174 -13.507 3.206 1.00 91.12 102 GLN A O 1
ATOM 833 N N . ALA A 1 103 ? 3.917 -12.367 2.376 1.00 88.31 103 ALA A N 1
ATOM 834 C CA . ALA A 1 103 ? 3.173 -11.807 1.246 1.00 88.31 103 ALA A CA 1
ATOM 835 C C . ALA A 1 103 ? 2.588 -12.908 0.344 1.00 88.31 103 ALA A C 1
ATOM 837 O O . ALA A 1 103 ? 1.474 -12.782 -0.153 1.00 88.31 103 ALA A O 1
ATOM 838 N N . THR A 1 104 ? 3.271 -14.052 0.248 1.00 86.00 104 THR A N 1
ATOM 839 C CA . THR A 1 104 ? 2.794 -15.245 -0.476 1.00 86.00 104 THR A CA 1
ATOM 840 C C . THR A 1 104 ? 1.489 -15.832 0.078 1.00 86.00 104 THR A C 1
ATOM 842 O O . THR A 1 104 ? 0.758 -16.512 -0.641 1.00 86.00 104 THR A O 1
ATOM 845 N N . LEU A 1 105 ? 1.159 -15.547 1.342 1.00 90.50 105 LEU A N 1
ATOM 846 C CA . LEU A 1 105 ? -0.088 -15.964 1.990 1.00 90.50 105 LEU A CA 1
ATOM 847 C C . LEU A 1 105 ? -1.252 -15.003 1.689 1.00 90.50 105 LEU A C 1
ATOM 849 O O . LEU A 1 105 ? -2.398 -15.257 2.079 1.00 90.50 105 LEU A O 1
ATOM 853 N N . ILE A 1 106 ? -0.991 -13.881 1.011 1.00 91.06 106 ILE A N 1
ATOM 854 C CA . ILE A 1 106 ? -2.018 -12.935 0.578 1.00 91.06 106 ILE A CA 1
ATOM 855 C C . ILE A 1 106 ? -2.762 -13.543 -0.614 1.00 91.06 106 ILE A C 1
ATOM 857 O O . ILE A 1 106 ? -2.351 -13.441 -1.765 1.00 91.06 106 ILE A O 1
ATOM 861 N N . THR A 1 107 ? -3.899 -14.172 -0.327 1.00 90.12 107 THR A N 1
ATOM 862 C CA . THR A 1 107 ? -4.722 -14.853 -1.331 1.00 90.12 107 THR A CA 1
ATOM 863 C C . THR A 1 107 ? -6.100 -14.219 -1.492 1.00 90.12 107 THR A C 1
ATOM 865 O O . THR A 1 107 ? -6.585 -13.416 -0.680 1.00 90.12 107 THR A O 1
ATOM 868 N N . GLY A 1 108 ? -6.768 -14.610 -2.572 1.00 88.62 108 GLY A N 1
ATOM 869 C CA . GLY A 1 108 ? -8.158 -14.299 -2.838 1.00 88.62 108 GLY A CA 1
ATOM 870 C C . GLY A 1 108 ? -8.330 -13.218 -3.891 1.00 88.62 108 GLY A C 1
ATOM 871 O O . GLY A 1 108 ? -7.428 -12.873 -4.650 1.00 88.62 108 GLY A O 1
ATOM 872 N N . VAL A 1 109 ? -9.555 -12.704 -3.966 1.00 85.75 109 VAL A N 1
ATOM 873 C CA . VAL A 1 109 ? -9.942 -11.775 -5.027 1.00 85.75 109 VAL A CA 1
ATOM 874 C C . VAL A 1 109 ? -9.808 -10.336 -4.540 1.00 85.75 109 VAL A C 1
ATOM 876 O O . VAL A 1 109 ? -10.283 -9.992 -3.450 1.00 85.75 109 VAL A O 1
ATOM 879 N N . VAL A 1 110 ? -9.166 -9.501 -5.350 1.00 81.31 110 VAL A N 1
ATOM 880 C CA . VAL A 1 110 ? -9.119 -8.044 -5.215 1.00 81.31 110 VAL A CA 1
ATOM 881 C C . VAL A 1 110 ? -9.305 -7.454 -6.602 1.00 81.31 110 VAL A C 1
ATOM 883 O O . VAL A 1 110 ? -8.765 -7.971 -7.575 1.00 81.31 110 VAL A O 1
ATOM 886 N N . CYS A 1 111 ? -10.142 -6.423 -6.718 1.00 70.44 111 CYS A N 1
ATOM 887 C CA . CYS A 1 111 ? -10.423 -5.808 -8.020 1.00 70.44 111 CYS A CA 1
ATOM 888 C C . CYS A 1 111 ? -10.874 -6.845 -9.064 1.00 70.44 111 CYS A C 1
ATOM 890 O O . CYS A 1 111 ? -10.403 -6.812 -10.185 1.00 70.44 111 CYS A O 1
ATOM 892 N N . GLY A 1 112 ? -11.675 -7.848 -8.693 1.00 74.19 112 GLY A N 1
ATOM 893 C CA . GLY A 1 112 ? -12.105 -8.918 -9.607 1.00 74.19 112 GLY A CA 1
ATOM 894 C C . GLY A 1 112 ? -11.022 -9.907 -10.066 1.00 74.19 112 GLY A C 1
ATOM 895 O O . GLY A 1 112 ? -11.363 -10.904 -10.696 1.00 74.19 112 GLY A O 1
ATOM 896 N N . VAL A 1 113 ? -9.747 -9.686 -9.737 1.00 75.94 113 VAL A N 1
ATOM 897 C CA . VAL A 1 113 ? -8.623 -10.570 -10.080 1.00 75.94 113 VAL A CA 1
ATOM 898 C C . VAL A 1 113 ? -8.226 -11.400 -8.863 1.00 75.94 113 VAL A C 1
ATOM 900 O O . VAL A 1 113 ? -8.294 -10.934 -7.727 1.00 75.94 113 VAL A O 1
ATOM 903 N N . ARG A 1 114 ? -7.819 -12.649 -9.095 1.00 84.50 114 ARG A N 1
ATOM 904 C CA . ARG A 1 114 ? -7.287 -13.536 -8.060 1.00 84.50 114 ARG A CA 1
ATOM 905 C C . ARG A 1 114 ? -5.767 -13.377 -7.985 1.00 84.50 114 ARG A C 1
ATOM 907 O O . ARG A 1 114 ? -5.093 -13.697 -8.959 1.00 84.50 114 ARG A O 1
ATOM 914 N N . VAL A 1 115 ? -5.263 -12.883 -6.854 1.00 87.38 115 VAL A N 1
ATOM 915 C CA . VAL A 1 115 ? -3.858 -12.459 -6.692 1.00 87.38 115 VAL A CA 1
ATOM 916 C C . VAL A 1 115 ? -2.890 -13.614 -6.941 1.00 87.38 115 VAL A C 1
ATOM 918 O O . VAL A 1 115 ? -1.953 -13.480 -7.719 1.00 87.38 115 VAL A O 1
ATOM 921 N N . GLU A 1 116 ? -3.179 -14.787 -6.383 1.00 87.50 116 GLU A N 1
ATOM 922 C CA . GLU A 1 116 ? -2.326 -15.973 -6.490 1.00 87.50 116 GLU A CA 1
ATOM 923 C C . GLU A 1 116 ? -2.244 -16.576 -7.903 1.00 87.50 116 GLU A C 1
ATOM 925 O O . GLU A 1 116 ? -1.413 -17.444 -8.151 1.00 87.50 116 GLU A O 1
ATOM 930 N N . LYS A 1 117 ? -3.106 -16.143 -8.833 1.00 86.12 117 LYS A N 1
ATOM 931 C CA . LYS A 1 117 ? -3.099 -16.603 -10.232 1.00 86.12 117 LYS A CA 1
ATOM 932 C C . LYS A 1 117 ? -2.365 -15.651 -11.179 1.00 86.12 117 LYS A C 1
ATOM 934 O O . LYS A 1 117 ? -2.355 -15.900 -12.379 1.00 86.12 117 LYS A O 1
ATOM 939 N N . LEU A 1 118 ? -1.814 -14.548 -10.672 1.00 82.69 118 LEU A N 1
ATOM 940 C CA . LEU A 1 118 ? -1.057 -13.604 -11.488 1.00 82.69 118 LEU A CA 1
ATOM 941 C C . LEU A 1 118 ? 0.336 -14.164 -11.782 1.00 82.69 118 LEU A C 1
ATOM 943 O O . LEU A 1 118 ? 1.108 -14.426 -10.860 1.00 82.69 118 LEU A O 1
ATOM 947 N N . GLU A 1 119 ? 0.630 -14.336 -13.071 1.00 82.25 119 GLU A N 1
ATOM 948 C CA . GLU A 1 119 ? 1.923 -14.833 -13.559 1.00 82.25 119 GLU A CA 1
ATOM 949 C C . GLU A 1 119 ? 3.009 -13.753 -13.514 1.00 82.25 119 GLU A C 1
ATOM 951 O O . GLU A 1 119 ? 4.155 -14.049 -13.191 1.00 82.25 119 GLU A O 1
ATOM 956 N N . ASP A 1 120 ? 2.645 -12.499 -13.798 1.00 82.62 120 ASP A N 1
ATOM 957 C CA . ASP A 1 120 ? 3.563 -11.363 -13.734 1.00 82.62 120 ASP A CA 1
ATOM 958 C C . ASP A 1 120 ? 3.888 -11.030 -12.260 1.00 82.62 120 ASP A C 1
ATOM 960 O O . ASP A 1 120 ? 2.977 -10.663 -11.501 1.00 82.62 120 ASP A O 1
ATOM 964 N N . PRO A 1 121 ? 5.162 -11.151 -11.830 1.00 86.38 121 PRO A N 1
ATOM 965 C CA . PRO A 1 121 ? 5.545 -10.952 -10.434 1.00 86.38 121 PRO A CA 1
ATOM 966 C C . PRO A 1 121 ? 5.274 -9.536 -9.921 1.00 86.38 121 PRO A C 1
ATOM 968 O O . PRO A 1 121 ? 4.818 -9.381 -8.788 1.00 86.38 121 PRO A O 1
ATOM 971 N N . LEU A 1 122 ? 5.506 -8.515 -10.750 1.00 85.75 122 LEU A N 1
ATOM 972 C CA . LEU A 1 122 ? 5.315 -7.116 -10.372 1.00 85.75 122 LEU A CA 1
ATOM 973 C C . LEU A 1 122 ? 3.823 -6.793 -10.251 1.00 85.75 122 LEU A C 1
ATOM 975 O O . LEU A 1 122 ? 3.383 -6.190 -9.272 1.00 85.75 122 LEU A O 1
ATOM 979 N N . MET A 1 123 ? 3.008 -7.268 -11.195 1.00 82.31 123 MET A N 1
ATOM 980 C CA . MET A 1 123 ? 1.550 -7.163 -11.088 1.00 82.31 123 MET A CA 1
ATOM 981 C C . MET A 1 123 ? 1.015 -7.890 -9.858 1.00 82.31 123 MET A C 1
ATOM 983 O O . MET A 1 123 ? 0.081 -7.394 -9.221 1.00 82.31 123 MET A O 1
ATOM 987 N N . ARG A 1 124 ? 1.586 -9.048 -9.508 1.00 87.38 124 ARG A N 1
ATOM 988 C CA . ARG A 1 124 ? 1.216 -9.765 -8.288 1.00 87.38 124 ARG A CA 1
ATOM 989 C C . ARG A 1 124 ? 1.514 -8.921 -7.050 1.00 87.38 124 ARG A C 1
ATOM 991 O O . ARG A 1 124 ? 0.593 -8.707 -6.269 1.00 87.38 124 ARG A O 1
ATOM 998 N N . GLN A 1 125 ? 2.716 -8.355 -6.928 1.00 90.50 125 GLN A N 1
ATOM 999 C CA . GLN A 1 125 ? 3.102 -7.468 -5.816 1.00 90.50 125 GLN A CA 1
ATOM 1000 C C . GLN A 1 125 ? 2.185 -6.238 -5.700 1.00 90.50 125 GLN A C 1
ATOM 1002 O O . GLN A 1 125 ? 1.698 -5.910 -4.615 1.00 90.50 125 GLN A O 1
ATOM 1007 N N . ILE A 1 126 ? 1.863 -5.596 -6.828 1.00 88.25 126 ILE A N 1
ATOM 1008 C CA . ILE A 1 126 ? 0.921 -4.466 -6.866 1.00 88.25 126 ILE A CA 1
ATOM 1009 C C . ILE A 1 126 ? -0.459 -4.894 -6.339 1.00 88.25 126 ILE A C 1
ATOM 1011 O O . ILE A 1 126 ? -1.088 -4.166 -5.567 1.00 88.25 126 ILE A O 1
ATOM 1015 N N . ARG A 1 127 ? -0.939 -6.087 -6.716 1.00 88.25 127 ARG A N 1
ATOM 1016 C CA . ARG A 1 127 ? -2.247 -6.597 -6.273 1.00 88.25 127 ARG A CA 1
ATOM 1017 C C . ARG A 1 127 ? -2.247 -7.117 -4.837 1.00 88.25 127 ARG A C 1
ATOM 1019 O O . ARG A 1 127 ? -3.270 -6.995 -4.164 1.00 88.25 127 ARG A O 1
ATOM 1026 N N . GLU A 1 128 ? -1.131 -7.637 -4.341 1.00 92.00 128 GLU A N 1
ATOM 1027 C CA . GLU A 1 128 ? -0.925 -7.937 -2.920 1.00 92.00 128 GLU A CA 1
ATOM 1028 C C . GLU A 1 128 ? -1.046 -6.651 -2.086 1.00 92.00 128 GLU A C 1
ATOM 1030 O O . GLU A 1 128 ? -1.786 -6.619 -1.100 1.00 92.00 128 GLU A O 1
ATOM 1035 N N . MET A 1 129 ? -0.430 -5.556 -2.546 1.00 93.00 129 MET A N 1
ATOM 1036 C CA . MET A 1 129 ? -0.555 -4.234 -1.926 1.00 93.00 129 MET A CA 1
ATOM 1037 C C . MET A 1 129 ? -1.997 -3.706 -1.952 1.00 93.00 129 MET A C 1
ATOM 1039 O O . MET A 1 129 ? -2.533 -3.313 -0.913 1.00 93.00 129 MET A O 1
ATOM 1043 N N . ASP A 1 130 ? -2.677 -3.763 -3.102 1.00 90.25 130 ASP A N 1
ATOM 1044 C CA . ASP A 1 130 ? -4.106 -3.421 -3.196 1.00 90.25 130 ASP A CA 1
ATOM 1045 C C . ASP A 1 130 ? -4.946 -4.234 -2.197 1.00 90.25 130 ASP A C 1
ATOM 1047 O O . ASP A 1 130 ? -5.876 -3.710 -1.573 1.00 90.25 130 ASP A O 1
ATOM 1051 N N . LYS A 1 131 ? -4.636 -5.529 -2.051 1.00 91.50 131 LYS A N 1
ATOM 1052 C CA . LYS A 1 131 ? -5.374 -6.453 -1.188 1.00 91.50 131 LYS A CA 1
ATOM 1053 C C . LYS A 1 131 ? -5.258 -6.062 0.277 1.00 91.50 131 LYS A C 1
ATOM 1055 O O . LYS A 1 131 ? -6.291 -6.000 0.943 1.00 91.50 131 LYS A O 1
ATOM 1060 N N . VAL A 1 132 ? -4.055 -5.787 0.776 1.00 94.44 132 VAL A N 1
ATOM 1061 C CA . VAL A 1 132 ? -3.860 -5.442 2.194 1.00 94.44 132 VAL A CA 1
ATOM 1062 C C . VAL A 1 132 ? -4.501 -4.097 2.540 1.00 94.44 132 VAL A C 1
ATOM 1064 O O . VAL A 1 132 ? -5.155 -3.976 3.576 1.00 94.44 132 VAL A O 1
ATOM 1067 N N . VAL A 1 133 ? -4.442 -3.121 1.625 1.00 92.25 133 VAL A N 1
ATOM 1068 C CA . VAL A 1 133 ? -5.122 -1.826 1.791 1.00 92.25 133 VAL A CA 1
ATOM 1069 C C . VAL A 1 133 ? -6.642 -1.991 1.742 1.00 92.25 133 VAL A C 1
ATOM 1071 O O . VAL A 1 133 ? -7.371 -1.342 2.494 1.00 92.25 133 VAL A O 1
ATOM 1074 N N . ASP A 1 134 ? -7.161 -2.861 0.873 1.00 90.38 134 ASP A N 1
ATOM 1075 C CA . ASP A 1 134 ? -8.592 -3.171 0.823 1.00 90.38 134 ASP A CA 1
ATOM 1076 C C . ASP A 1 134 ? -9.083 -3.873 2.093 1.00 90.38 134 ASP A C 1
ATOM 1078 O O . ASP A 1 134 ? -10.168 -3.571 2.590 1.00 90.38 134 ASP A O 1
ATOM 1082 N N . GLU A 1 135 ? -8.278 -4.776 2.648 1.00 93.38 135 GLU A N 1
ATOM 1083 C CA . GLU A 1 135 ? -8.546 -5.430 3.925 1.00 93.38 135 GLU A CA 1
ATOM 1084 C C . GLU A 1 135 ? -8.568 -4.435 5.088 1.00 93.38 135 GLU A C 1
ATOM 1086 O O . GLU A 1 135 ? -9.504 -4.470 5.895 1.00 93.38 135 GLU A O 1
ATOM 1091 N N . LEU A 1 136 ? -7.612 -3.503 5.122 1.00 94.06 136 LEU A N 1
ATOM 1092 C CA . LEU A 1 136 ? -7.581 -2.412 6.095 1.00 94.06 136 LEU A CA 1
ATOM 1093 C C . LEU A 1 136 ? -8.820 -1.514 5.969 1.00 94.06 136 LEU A C 1
ATOM 1095 O O . LEU A 1 136 ? -9.524 -1.271 6.949 1.00 94.06 136 LEU A O 1
ATOM 1099 N N . ALA A 1 137 ? -9.157 -1.094 4.746 1.00 89.75 137 ALA A N 1
ATOM 1100 C CA . ALA A 1 137 ? -10.326 -0.261 4.461 1.00 89.75 137 ALA A CA 1
ATOM 1101 C C . ALA A 1 137 ? -11.667 -0.960 4.768 1.00 89.75 137 ALA A C 1
ATOM 1103 O O . ALA A 1 137 ? -12.669 -0.292 5.026 1.00 89.75 137 ALA A O 1
ATOM 1104 N N . LYS A 1 138 ? -11.704 -2.298 4.746 1.00 90.12 138 LYS A N 1
ATOM 1105 C CA . LYS A 1 138 ? -12.850 -3.118 5.187 1.00 90.12 138 LYS A CA 1
ATOM 1106 C C . LYS A 1 138 ? -12.905 -3.318 6.700 1.00 90.12 138 LYS A C 1
ATOM 1108 O O . LYS A 1 138 ? -13.841 -3.938 7.197 1.00 90.12 138 LYS A O 1
ATOM 1113 N N . GLY A 1 139 ? -11.919 -2.804 7.423 1.00 91.50 139 GLY A N 1
ATOM 1114 C CA . GLY A 1 139 ? -11.874 -2.840 8.869 1.00 91.50 139 GLY A CA 1
ATOM 1115 C C . GLY A 1 139 ? -11.274 -4.115 9.459 1.00 91.50 139 GLY A C 1
ATOM 1116 O O . GLY A 1 139 ? -11.522 -4.395 10.632 1.00 91.50 139 GLY A O 1
ATOM 1117 N N . LYS A 1 140 ? -10.493 -4.890 8.692 1.00 93.88 140 LYS A N 1
ATOM 1118 C CA . LYS A 1 140 ? -9.724 -5.996 9.278 1.00 93.88 140 LYS A CA 1
ATOM 1119 C C . LYS A 1 140 ? -8.669 -5.450 10.247 1.00 93.88 140 LYS A C 1
ATOM 1121 O O . LYS A 1 140 ? -8.099 -4.387 10.023 1.00 93.88 140 LYS A O 1
ATOM 1126 N N . ALA A 1 141 ? -8.412 -6.194 11.322 1.00 94.44 141 ALA A N 1
ATOM 1127 C CA . ALA A 1 141 ? -7.331 -5.887 12.255 1.00 94.44 141 ALA A CA 1
ATOM 1128 C C . ALA A 1 141 ? -5.965 -6.077 11.578 1.00 94.44 141 ALA A C 1
ATOM 1130 O O . ALA A 1 141 ? -5.794 -7.048 10.840 1.00 94.44 141 ALA A O 1
ATOM 1131 N N . ILE A 1 142 ? -5.006 -5.196 11.873 1.00 94.38 142 ILE A N 1
ATOM 1132 C CA . ILE A 1 142 ? -3.651 -5.208 11.292 1.00 94.38 142 ILE A CA 1
ATOM 1133 C C . ILE A 1 142 ? -2.976 -6.568 11.466 1.00 94.38 142 ILE A C 1
ATOM 1135 O O . ILE A 1 142 ? -2.486 -7.122 10.490 1.00 94.38 142 ILE A O 1
ATOM 1139 N N . GLU A 1 143 ? -3.046 -7.159 12.660 1.00 93.25 143 GLU A N 1
ATOM 1140 C CA . GLU A 1 143 ? -2.469 -8.485 12.928 1.00 93.25 143 GLU A CA 1
ATOM 1141 C C . GLU A 1 143 ? -3.006 -9.557 11.969 1.00 93.25 143 GLU A C 1
ATOM 1143 O O . GLU A 1 143 ? -2.259 -10.364 11.432 1.00 93.25 143 GLU A O 1
ATOM 1148 N N . LYS A 1 144 ? -4.304 -9.506 11.635 1.00 92.69 144 LYS A N 1
ATOM 1149 C CA . LYS A 1 144 ? -4.903 -10.434 10.661 1.00 92.69 144 LYS A CA 1
ATOM 1150 C C . LYS A 1 144 ? -4.484 -10.136 9.222 1.00 92.69 144 LYS A C 1
ATOM 1152 O O . LYS A 1 144 ? -4.555 -11.023 8.373 1.00 92.69 144 LYS A O 1
ATOM 1157 N N . ILE A 1 145 ? -4.117 -8.891 8.918 1.00 92.75 145 ILE A N 1
ATOM 1158 C CA . ILE A 1 145 ? -3.606 -8.492 7.600 1.00 92.75 145 ILE A CA 1
ATOM 1159 C C . ILE A 1 145 ? -2.182 -9.022 7.419 1.00 92.75 145 ILE A C 1
ATOM 1161 O O . ILE A 1 145 ? -1.889 -9.580 6.363 1.00 92.75 145 ILE A O 1
ATOM 1165 N N . LYS A 1 146 ? -1.360 -8.932 8.472 1.00 91.69 146 LYS A N 1
ATOM 1166 C CA . LYS A 1 146 ? 0.023 -9.425 8.508 1.00 91.69 146 LYS A CA 1
ATOM 1167 C C . LYS A 1 146 ? 0.163 -10.949 8.540 1.00 91.69 146 LYS A C 1
ATOM 1169 O O . LYS A 1 146 ? 1.252 -11.450 8.301 1.00 91.69 146 LYS A O 1
ATOM 1174 N N . ARG A 1 147 ? -0.964 -11.645 8.713 1.00 90.88 147 ARG A N 1
ATOM 1175 C CA . ARG A 1 147 ? -1.104 -13.107 8.738 1.00 90.88 147 ARG A CA 1
ATOM 1176 C C . ARG A 1 147 ? -0.536 -13.741 10.001 1.00 90.88 147 ARG A C 1
ATOM 1178 O O . ARG A 1 147 ? 0.686 -13.649 10.239 1.00 90.88 147 ARG A O 1
#

pLDDT: mean 77.26, std 21.05, range [31.66, 96.5]

Secondary structure (DSSP, 8-state):
------TT--HHHHHHHHHHT--GGGSTTGGGS-S-HHHHHHHTSBHHHHHHHHHHHHHTTT--HHHHHHHHHHHH---HHHHHH---BHHHHHHH----GGGGG--SEETTEEGGG--SHHHHHHHHHHHHHHHHHTT--HHHHH-

Foldseek 3Di:
DDPPDDQFAFPLNVVVCVVVVPDPPPVVVVVPDDDDDNVVSQQQQFLQSSLVSLQVLLVVLVHHNVLLQLLVCLAFVDHSVCSNPGRGRLNVSNVPTPGHPCLQVQFDDDRSDTLNPDPDPSVSSVVSSSSLSVCSSVPHDSVVSSD

Radius of gyration: 15.65 Å; chains: 1; bounding box: 42×27×48 Å

InterPro domains:
  IPR014580 Uncharacterised conserved protein UCP033199 [PF09966] (41-147)
  IPR023204 SP1917 domain superfamily [G3DSA:1.10.8.290] (36-147)